Protein AF-A0A965J6I4-F1 (afdb_monomer_lite)

Radius of gyration: 11.33 Å; chains: 1; bounding box: 31×24×22 Å

pLDDT: mean 92.09, std 4.66, range [72.06, 96.06]

Foldseek 3Di:
DPLLVVLLVVLLVCQQVQVFDFPVVVVVSHPCVLQVCVVVLCVVVVVQWDDDPGGIGGDPNVNVCVVVSSVSSGDD

Sequence (76 aa):
LSINERFNEYILTQLRKQKGIAWDSLQQSFEPPIYRHVPKILEKWNQCITITNTGFHLNLKGMLMADAICSDLFIV

Structure (mmCIF, N/CA/C/O backbone):
data_AF-A0A965J6I4-F1
#
_entry.id   AF-A0A965J6I4-F1
#
loop_
_atom_site.group_PDB
_atom_site.id
_atom_site.type_symbol
_atom_site.label_atom_id
_atom_site.label_alt_id
_atom_site.label_comp_id
_atom_site.label_asym_id
_atom_site.label_entity_id
_atom_site.label_seq_id
_atom_site.pdbx_PDB_ins_code
_atom_site.Cartn_x
_atom_site.Cartn_y
_atom_site.Cartn_z
_atom_site.occupancy
_atom_site.B_iso_or_equiv
_atom_site.auth_seq_id
_atom_site.auth_comp_id
_atom_site.auth_asym_id
_atom_site.auth_atom_id
_atom_site.pdbx_PDB_model_num
ATOM 1 N N . LEU A 1 1 ? 17.767 -6.084 -3.972 1.00 72.31 1 LEU A N 1
ATOM 2 C CA . LEU A 1 1 ? 16.361 -5.758 -4.261 1.00 72.31 1 LEU A CA 1
ATOM 3 C C . LEU A 1 1 ? 16.324 -4.679 -5.329 1.00 72.31 1 LEU A C 1
ATOM 5 O O . LEU A 1 1 ? 16.922 -3.622 -5.124 1.00 72.31 1 LEU A O 1
ATOM 9 N N . SER A 1 2 ? 15.679 -4.951 -6.459 1.00 92.50 2 SER A N 1
ATOM 10 C CA . SER A 1 2 ? 15.316 -3.945 -7.456 1.00 92.50 2 SER A CA 1
ATOM 11 C C . SER A 1 2 ? 14.405 -2.881 -6.832 1.00 92.50 2 SER A C 1
ATOM 13 O O . SER A 1 2 ? 13.873 -3.059 -5.733 1.00 92.50 2 SER A O 1
ATOM 15 N N . ILE A 1 3 ? 14.212 -1.754 -7.519 1.00 92.62 3 ILE A N 1
ATOM 16 C CA . ILE A 1 3 ? 13.317 -0.701 -7.024 1.00 92.62 3 ILE A CA 1
ATOM 17 C C . ILE A 1 3 ? 11.877 -1.214 -6.830 1.00 92.62 3 ILE A C 1
ATOM 19 O O . ILE A 1 3 ? 11.247 -0.870 -5.831 1.00 92.62 3 ILE A O 1
ATOM 23 N N . ASN A 1 4 ? 11.412 -2.111 -7.707 1.00 94.50 4 ASN A N 1
ATOM 24 C CA . ASN A 1 4 ? 10.099 -2.756 -7.615 1.00 94.50 4 ASN A CA 1
ATOM 25 C C . ASN A 1 4 ? 10.021 -3.687 -6.399 1.00 94.50 4 ASN A C 1
ATOM 27 O O . ASN A 1 4 ? 9.073 -3.615 -5.624 1.00 94.50 4 ASN A O 1
ATOM 31 N N . GLU A 1 5 ? 11.047 -4.513 -6.175 1.00 94.94 5 GLU A N 1
ATOM 32 C CA . GLU A 1 5 ? 11.096 -5.408 -5.012 1.00 94.94 5 GLU A CA 1
ATOM 33 C C . GLU A 1 5 ? 11.113 -4.617 -3.695 1.00 94.94 5 GLU A C 1
ATOM 35 O O . GLU A 1 5 ? 10.373 -4.943 -2.769 1.00 94.94 5 GLU A O 1
ATOM 40 N N . ARG A 1 6 ? 11.886 -3.522 -3.628 1.00 95.56 6 ARG A N 1
ATOM 41 C CA . ARG A 1 6 ? 11.903 -2.618 -2.463 1.00 95.56 6 ARG A CA 1
ATOM 42 C C . ARG A 1 6 ? 10.539 -1.983 -2.208 1.00 95.56 6 ARG A C 1
ATOM 44 O O . ARG A 1 6 ? 10.152 -1.812 -1.053 1.00 95.56 6 ARG A O 1
ATOM 51 N N . PHE A 1 7 ? 9.828 -1.609 -3.268 1.00 96.06 7 PHE A N 1
ATOM 52 C CA . PHE A 1 7 ? 8.482 -1.059 -3.158 1.00 96.06 7 PHE A CA 1
ATOM 53 C C . PHE A 1 7 ? 7.495 -2.106 -2.635 1.00 96.06 7 PHE A C 1
ATOM 55 O O . PHE A 1 7 ? 6.778 -1.839 -1.671 1.00 96.06 7 PHE A O 1
ATOM 62 N N . ASN A 1 8 ? 7.518 -3.319 -3.187 1.00 95.38 8 ASN A N 1
ATOM 63 C CA . ASN A 1 8 ? 6.643 -4.409 -2.757 1.00 95.38 8 ASN A CA 1
ATOM 64 C C . ASN A 1 8 ? 6.872 -4.757 -1.273 1.00 95.38 8 ASN A C 1
ATOM 66 O O . ASN A 1 8 ? 5.917 -4.852 -0.499 1.00 95.38 8 ASN A O 1
ATOM 70 N N . GLU A 1 9 ? 8.130 -4.853 -0.833 1.00 94.38 9 GLU A N 1
ATOM 71 C CA . GLU A 1 9 ? 8.456 -5.062 0.584 1.00 94.38 9 GLU A CA 1
ATOM 72 C C . GLU A 1 9 ? 7.989 -3.910 1.483 1.00 94.38 9 GLU A C 1
ATOM 74 O O . GLU A 1 9 ? 7.495 -4.148 2.592 1.00 94.38 9 GLU A O 1
ATOM 79 N N . TYR A 1 10 ? 8.118 -2.663 1.018 1.00 94.81 10 TYR A N 1
ATOM 80 C CA . TYR A 1 10 ? 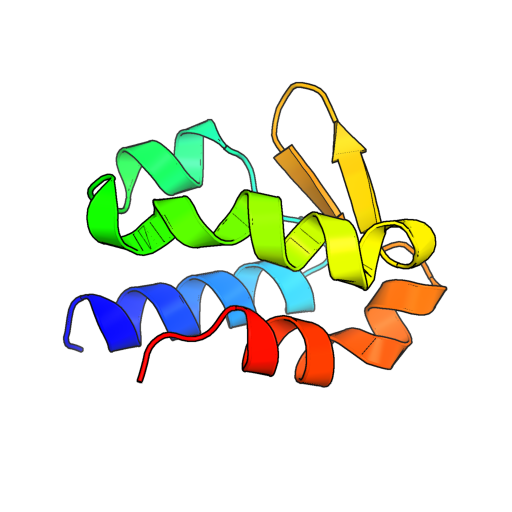7.639 -1.490 1.744 1.00 94.81 10 TYR A CA 1
ATOM 81 C C . TYR A 1 10 ? 6.121 -1.547 1.956 1.00 94.81 10 TYR A C 1
ATOM 83 O O . TYR A 1 10 ? 5.673 -1.444 3.101 1.00 94.81 10 TYR A O 1
ATOM 91 N N . ILE A 1 11 ? 5.340 -1.773 0.891 1.00 94.50 11 ILE A N 1
ATOM 92 C CA . ILE A 1 11 ? 3.876 -1.902 0.967 1.00 94.50 11 ILE A CA 1
ATOM 93 C C . ILE A 1 11 ? 3.495 -3.005 1.959 1.00 94.50 11 ILE A C 1
ATOM 95 O O . ILE A 1 11 ? 2.730 -2.764 2.896 1.00 94.50 11 ILE A O 1
ATOM 99 N N . LEU A 1 12 ? 4.084 -4.193 1.801 1.00 93.12 12 LEU A N 1
ATOM 100 C CA . LEU A 1 12 ? 3.793 -5.350 2.644 1.00 93.12 12 LEU A CA 1
ATOM 101 C C . LEU A 1 12 ? 4.064 -5.061 4.124 1.00 93.12 12 LEU A C 1
ATOM 103 O O . LEU A 1 12 ? 3.256 -5.381 4.998 1.00 93.12 12 LEU A O 1
ATOM 107 N N . THR A 1 13 ? 5.201 -4.428 4.406 1.00 91.81 13 THR A N 1
ATOM 108 C CA . THR A 1 13 ? 5.627 -4.106 5.768 1.00 91.81 13 THR A CA 1
ATOM 109 C C . THR A 1 13 ? 4.704 -3.081 6.418 1.00 91.81 13 THR A C 1
ATOM 111 O O . THR A 1 13 ? 4.327 -3.251 7.579 1.00 91.81 13 THR A O 1
ATOM 114 N N . GLN A 1 14 ? 4.340 -2.019 5.698 1.00 91.62 14 GLN A N 1
ATOM 115 C CA . GLN A 1 14 ? 3.504 -0.950 6.243 1.00 91.62 14 GLN A CA 1
ATOM 116 C C . GLN A 1 14 ? 2.068 -1.412 6.497 1.00 91.62 14 GLN A C 1
ATOM 118 O O . GLN A 1 14 ? 1.511 -1.145 7.566 1.00 91.62 14 GLN A O 1
ATOM 123 N N . LEU A 1 15 ? 1.489 -2.159 5.553 1.00 89.38 15 LEU A N 1
ATOM 124 C CA . LEU A 1 15 ? 0.115 -2.640 5.673 1.00 89.38 15 LEU A CA 1
ATOM 125 C C . LEU A 1 15 ? -0.024 -3.734 6.745 1.00 89.38 15 LEU A C 1
ATOM 127 O O . LEU A 1 15 ? -0.984 -3.697 7.513 1.00 89.38 15 LEU A O 1
ATOM 131 N N . ARG A 1 16 ? 0.961 -4.634 6.907 1.00 83.00 16 ARG A N 1
ATOM 132 C CA . ARG A 1 16 ? 0.949 -5.638 7.995 1.00 83.00 16 ARG A CA 1
ATOM 133 C C . ARG A 1 16 ? 1.145 -5.044 9.384 1.00 83.00 16 ARG A C 1
ATOM 135 O O . ARG A 1 16 ? 0.568 -5.545 10.344 1.00 83.00 16 ARG A O 1
ATOM 142 N N . LYS A 1 17 ? 1.947 -3.984 9.518 1.00 81.56 17 LYS A N 1
ATOM 143 C CA . LYS A 1 17 ? 2.198 -3.331 10.816 1.00 81.56 17 LYS A CA 1
ATOM 144 C C . LYS A 1 17 ? 1.037 -2.447 11.287 1.00 81.56 17 LYS A C 1
ATOM 146 O O . LYS A 1 17 ? 1.194 -1.776 12.30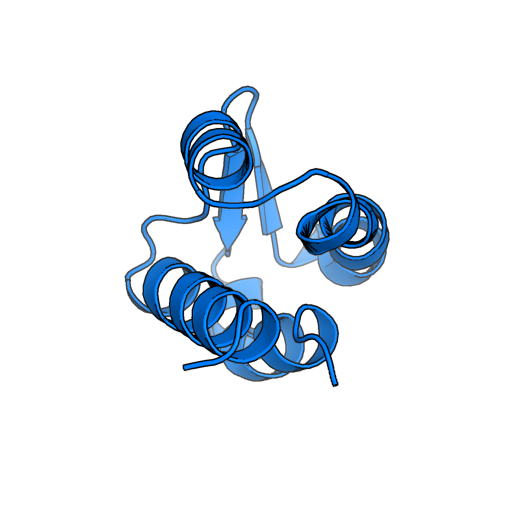2 1.00 81.56 17 LYS A O 1
ATOM 151 N N . GLN A 1 18 ? -0.083 -2.407 10.552 1.00 72.06 18 GLN A N 1
ATOM 152 C CA . GLN A 1 18 ? -1.256 -1.554 10.807 1.00 72.06 18 GLN A CA 1
ATOM 153 C C . GLN A 1 18 ? -0.942 -0.049 10.904 1.00 72.06 18 GLN A C 1
ATOM 155 O O . GLN A 1 18 ? -1.800 0.742 11.281 1.00 72.06 18 GLN A O 1
ATOM 160 N N . LYS A 1 19 ? 0.274 0.379 10.538 1.00 74.38 19 LYS A N 1
ATOM 161 C CA . LYS A 1 19 ? 0.670 1.793 10.562 1.00 74.38 19 LYS A CA 1
ATOM 162 C C . LYS A 1 19 ? 0.086 2.573 9.387 1.00 74.38 19 LYS A C 1
ATOM 164 O O . LYS A 1 19 ? 0.011 3.796 9.451 1.00 74.38 19 LYS A O 1
ATOM 169 N N . GLY A 1 20 ? -0.337 1.863 8.339 1.00 86.12 20 GLY A N 1
ATOM 170 C CA . GLY A 1 20 ? -0.707 2.484 7.077 1.00 86.12 20 GLY A CA 1
ATOM 171 C C . GLY A 1 20 ? 0.513 3.048 6.356 1.00 86.12 20 GLY A C 1
ATOM 172 O O . GLY A 1 20 ? 1.655 2.817 6.747 1.00 86.12 20 GLY A O 1
ATOM 173 N N . ILE A 1 21 ? 0.267 3.776 5.278 1.00 92.50 21 ILE A N 1
ATOM 174 C CA . ILE A 1 21 ? 1.295 4.389 4.445 1.00 92.50 21 ILE A CA 1
ATOM 175 C C . ILE A 1 21 ? 1.127 5.897 4.511 1.00 92.50 21 ILE A C 1
ATOM 177 O O . ILE A 1 21 ? 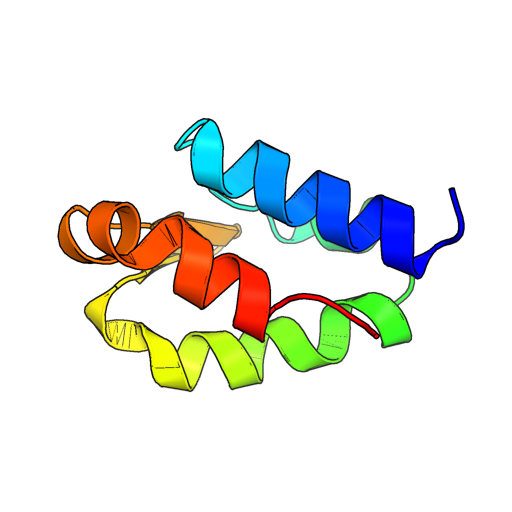0.054 6.414 4.207 1.00 92.50 21 ILE A O 1
ATOM 181 N N . ALA A 1 22 ? 2.201 6.590 4.879 1.00 93.25 22 ALA A N 1
ATOM 182 C CA . ALA A 1 22 ? 2.279 8.040 4.795 1.00 93.25 22 ALA A CA 1
ATOM 183 C C . ALA A 1 22 ? 2.726 8.466 3.391 1.00 93.25 22 ALA A C 1
ATOM 185 O O . ALA A 1 22 ? 3.694 7.915 2.855 1.00 93.25 22 ALA A O 1
ATOM 186 N N . TRP A 1 23 ? 2.055 9.465 2.816 1.00 93.06 23 TRP A N 1
ATOM 187 C CA . TRP A 1 23 ? 2.367 9.970 1.478 1.00 93.06 23 TRP A CA 1
ATOM 188 C C . TRP A 1 23 ? 3.787 10.514 1.397 1.00 93.06 23 TRP A C 1
ATOM 190 O O . TRP A 1 23 ? 4.528 10.133 0.496 1.00 93.06 23 TRP A O 1
ATOM 200 N N . ASP A 1 24 ? 4.202 11.298 2.388 1.00 93.44 24 ASP A N 1
ATOM 201 C CA . ASP A 1 24 ? 5.546 11.873 2.435 1.00 93.44 24 ASP A CA 1
ATOM 202 C C . ASP A 1 24 ? 6.622 10.784 2.457 1.00 93.44 24 ASP A C 1
ATOM 204 O O . ASP A 1 24 ? 7.598 10.849 1.715 1.00 93.44 24 ASP A O 1
ATOM 208 N N . SER A 1 25 ? 6.430 9.730 3.260 1.00 91.75 25 SER A N 1
ATOM 209 C CA . SER A 1 25 ? 7.377 8.612 3.322 1.00 91.75 25 SER A CA 1
ATOM 210 C C . SER A 1 25 ? 7.454 7.849 2.002 1.00 91.75 25 SER A C 1
ATOM 212 O O . SER A 1 25 ? 8.540 7.430 1.603 1.00 91.75 25 SER A O 1
ATOM 214 N N . LEU A 1 26 ? 6.320 7.674 1.319 1.00 92.94 26 LEU A N 1
ATOM 215 C CA . LEU A 1 26 ? 6.262 7.028 0.012 1.00 92.94 26 LEU A CA 1
ATOM 216 C C . LEU A 1 26 ? 7.001 7.857 -1.050 1.00 92.94 26 LEU A C 1
ATOM 218 O O . LEU A 1 26 ? 7.825 7.315 -1.782 1.00 92.94 26 LEU A O 1
ATOM 222 N N . GLN A 1 27 ? 6.767 9.170 -1.076 1.00 93.56 27 GLN A N 1
ATOM 223 C CA . GLN A 1 27 ? 7.379 10.106 -2.025 1.00 93.56 27 GLN A CA 1
ATOM 224 C C . GLN A 1 27 ? 8.876 10.334 -1.775 1.00 93.56 27 GLN A C 1
ATOM 226 O O . GLN A 1 27 ? 9.626 10.542 -2.723 1.00 93.56 27 GLN A O 1
ATOM 231 N N . GLN A 1 28 ? 9.327 10.278 -0.519 1.00 94.69 28 GLN A N 1
ATOM 232 C CA . GLN A 1 28 ? 10.750 10.366 -0.170 1.00 94.69 28 GLN A CA 1
ATOM 233 C C . GLN A 1 28 ? 11.516 9.077 -0.497 1.00 94.69 28 GLN A C 1
ATOM 235 O O . GLN A 1 28 ? 12.719 9.122 -0.744 1.00 94.69 28 GLN A O 1
ATOM 240 N N . SER A 1 29 ? 10.839 7.923 -0.472 1.00 93.19 29 SER A N 1
ATOM 241 C CA . SER A 1 29 ? 11.488 6.613 -0.626 1.00 93.19 29 SER A CA 1
ATOM 242 C C . SER A 1 29 ? 11.550 6.123 -2.074 1.00 93.19 29 SER A C 1
ATOM 244 O O . SER A 1 29 ? 12.407 5.294 -2.395 1.00 93.19 29 SER A O 1
ATOM 246 N N . PHE A 1 30 ? 10.643 6.597 -2.931 1.00 95.50 30 PHE A N 1
ATOM 247 C CA . PHE A 1 30 ? 10.458 6.099 -4.290 1.00 95.50 30 PHE A CA 1
ATOM 248 C C . PHE A 1 30 ? 10.231 7.242 -5.275 1.00 95.50 30 PHE A C 1
ATOM 250 O O . PHE A 1 30 ? 9.626 8.256 -4.941 1.00 95.50 30 PHE A O 1
ATOM 257 N N . GLU A 1 31 ? 10.674 7.062 -6.517 1.00 93.75 31 GLU A N 1
ATOM 258 C 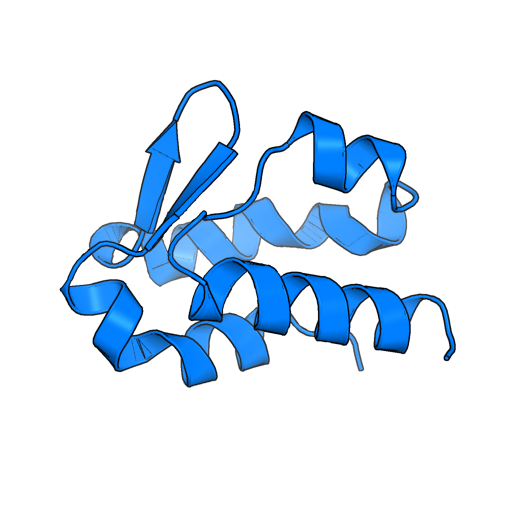CA . GLU A 1 31 ? 10.414 8.033 -7.579 1.00 93.75 31 GLU A CA 1
ATOM 259 C C . GLU A 1 31 ? 8.954 7.962 -8.064 1.00 93.75 31 GLU A C 1
ATOM 261 O O . GLU A 1 31 ? 8.337 6.894 -8.006 1.00 93.75 31 GLU A O 1
ATOM 266 N N . PRO A 1 32 ? 8.389 9.060 -8.604 1.00 93.06 32 PRO A N 1
ATOM 267 C CA . PRO A 1 32 ? 6.984 9.124 -9.010 1.00 93.06 32 PRO A CA 1
ATOM 268 C C . PRO A 1 32 ? 6.466 7.960 -9.868 1.00 93.06 32 PRO A C 1
ATOM 270 O O . PRO A 1 32 ? 5.345 7.521 -9.612 1.00 93.06 32 PRO A O 1
ATOM 273 N N . PRO A 1 33 ? 7.212 7.419 -10.855 1.00 93.69 33 PRO A N 1
ATOM 274 C CA . PRO A 1 33 ? 6.735 6.288 -11.653 1.00 93.69 33 PRO A CA 1
ATOM 275 C C . PRO A 1 33 ? 6.411 5.038 -10.827 1.00 93.69 33 PRO A C 1
ATOM 277 O O . PRO A 1 33 ? 5.546 4.267 -11.227 1.00 93.69 33 PRO A O 1
ATOM 280 N N . ILE A 1 34 ? 7.066 4.864 -9.675 1.00 94.62 34 ILE A N 1
ATOM 281 C CA . ILE A 1 34 ? 6.930 3.684 -8.818 1.00 94.62 34 ILE A CA 1
ATOM 282 C C . ILE A 1 34 ? 5.647 3.718 -7.991 1.00 94.62 34 ILE A C 1
ATOM 284 O O . ILE A 1 34 ? 5.120 2.665 -7.684 1.00 94.62 34 ILE A O 1
ATOM 288 N N . TYR A 1 35 ? 5.117 4.885 -7.617 1.00 94.00 35 TYR A N 1
ATOM 289 C CA . TYR A 1 35 ? 3.928 4.954 -6.751 1.00 94.00 35 TYR A CA 1
ATOM 290 C C . TYR A 1 35 ? 2.713 5.634 -7.391 1.00 94.00 35 TYR A C 1
ATOM 292 O O . TYR A 1 35 ? 1.651 5.712 -6.772 1.00 94.00 35 TYR A O 1
ATOM 300 N N . ARG A 1 36 ? 2.824 6.136 -8.627 1.00 94.31 36 ARG A N 1
ATOM 301 C CA . ARG A 1 36 ? 1.741 6.874 -9.305 1.00 94.31 36 ARG A CA 1
ATOM 302 C C . ARG A 1 36 ? 0.458 6.054 -9.474 1.00 94.31 36 ARG A C 1
ATOM 304 O O . ARG A 1 36 ? -0.619 6.637 -9.567 1.00 94.31 36 ARG A O 1
ATOM 311 N N . HIS A 1 37 ? 0.546 4.726 -9.522 1.00 93.94 37 HIS A N 1
ATOM 312 C CA . HIS A 1 37 ? -0.615 3.840 -9.637 1.00 93.94 37 HIS A CA 1
ATOM 313 C C . HIS A 1 37 ? -1.381 3.666 -8.321 1.00 93.94 37 HIS A C 1
ATOM 315 O O . HIS A 1 37 ? -2.564 3.331 -8.364 1.00 93.94 37 HIS A O 1
ATOM 321 N N . VAL A 1 38 ? -0.750 3.930 -7.170 1.00 93.81 38 VAL A N 1
ATOM 322 C CA . VAL A 1 38 ? -1.319 3.670 -5.838 1.00 93.81 38 VAL A CA 1
ATOM 323 C C . VAL A 1 38 ? -2.706 4.301 -5.657 1.00 93.81 38 VAL A C 1
ATOM 325 O O . VAL A 1 38 ? -3.625 3.557 -5.320 1.00 93.81 38 VAL A O 1
ATOM 328 N N . PRO A 1 39 ? -2.939 5.601 -5.939 1.00 92.38 39 PRO A N 1
ATOM 329 C CA . PRO A 1 39 ? -4.257 6.209 -5.732 1.00 92.38 39 PRO A CA 1
ATOM 330 C C . PRO A 1 39 ? -5.373 5.516 -6.523 1.00 92.38 39 PRO A C 1
ATOM 332 O O . PRO A 1 39 ? -6.438 5.247 -5.977 1.00 92.38 39 PRO A O 1
ATOM 335 N N . LYS A 1 40 ? -5.103 5.141 -7.779 1.00 93.94 40 LYS A N 1
ATOM 336 C CA . LYS A 1 40 ? -6.070 4.444 -8.639 1.00 93.94 40 LYS A CA 1
ATOM 337 C C . LYS A 1 40 ? -6.442 3.067 -8.083 1.00 93.94 40 LYS A C 1
ATOM 339 O O . LYS A 1 40 ? -7.585 2.636 -8.187 1.00 93.94 40 LYS A O 1
ATOM 344 N N . ILE A 1 41 ? -5.481 2.364 -7.492 1.00 93.50 41 ILE A N 1
ATOM 345 C CA . ILE A 1 41 ? -5.735 1.064 -6.862 1.00 93.50 41 ILE A CA 1
ATOM 346 C C . ILE A 1 41 ? -6.532 1.235 -5.572 1.00 93.50 41 ILE A C 1
ATOM 348 O O . ILE A 1 41 ? -7.439 0.456 -5.297 1.00 93.50 41 ILE A O 1
ATOM 352 N N . LEU A 1 42 ? -6.254 2.284 -4.805 1.00 92.62 42 LEU A N 1
ATOM 353 C CA . LEU A 1 42 ? -6.995 2.586 -3.586 1.00 92.62 42 LEU A CA 1
ATOM 354 C C . LEU A 1 42 ? -8.473 2.910 -3.842 1.00 92.62 42 LEU A C 1
ATOM 356 O O . LEU A 1 42 ? -9.308 2.553 -3.014 1.00 92.62 42 LEU A O 1
ATOM 360 N N . GLU A 1 43 ? -8.828 3.482 -4.995 1.00 94.19 43 GLU A N 1
ATOM 361 C CA . GLU A 1 43 ? -10.234 3.671 -5.388 1.00 94.19 43 GLU A CA 1
ATOM 362 C C . GLU A 1 43 ? -11.008 2.344 -5.453 1.00 94.19 43 GLU A C 1
ATOM 364 O O . GLU A 1 43 ? -12.134 2.269 -4.957 1.00 94.19 43 GLU A O 1
ATOM 369 N N . LYS A 1 44 ? -10.389 1.270 -5.972 1.00 95.50 44 LYS A N 1
ATOM 370 C CA . LYS A 1 44 ? -10.971 -0.090 -5.994 1.00 95.50 44 LYS A CA 1
ATOM 371 C C . LYS A 1 44 ? -11.244 -0.618 -4.582 1.00 95.50 44 LYS A C 1
ATOM 373 O O . LYS A 1 44 ? -12.189 -1.377 -4.375 1.00 95.50 44 LYS A O 1
ATOM 378 N N . TRP A 1 45 ? -10.433 -0.207 -3.610 1.00 95.25 45 TRP A N 1
ATOM 379 C CA . TRP A 1 45 ? -10.479 -0.677 -2.227 1.00 95.25 45 TRP A CA 1
ATOM 380 C C . TRP A 1 45 ? -11.056 0.352 -1.251 1.00 95.25 45 TRP A C 1
ATOM 382 O O . TRP A 1 45 ? -10.861 0.203 -0.048 1.00 95.25 45 TRP A O 1
ATOM 392 N N . ASN A 1 46 ? -11.798 1.359 -1.724 1.00 93.81 46 ASN A N 1
ATOM 393 C CA . ASN A 1 46 ? -12.287 2.479 -0.907 1.00 93.81 46 ASN A CA 1
ATOM 394 C C . ASN A 1 46 ? -13.050 2.065 0.374 1.00 93.81 46 ASN A C 1
ATOM 396 O O . ASN A 1 46 ? -12.953 2.739 1.391 1.00 93.81 46 ASN A O 1
ATOM 400 N N . GLN A 1 47 ? -13.755 0.930 0.369 1.00 95.38 47 GLN A N 1
ATOM 401 C CA . GLN A 1 47 ? -14.464 0.393 1.539 1.00 95.38 47 GLN A CA 1
ATOM 402 C C . GLN A 1 47 ? -13.550 -0.312 2.555 1.00 95.38 47 GLN A C 1
ATOM 404 O O . GLN A 1 47 ? -13.994 -0.677 3.643 1.00 95.38 47 GLN A O 1
ATOM 409 N N . CYS A 1 48 ? -12.302 -0.576 2.186 1.00 94.88 48 CYS A N 1
ATOM 410 C CA . CYS A 1 48 ? -11.309 -1.319 2.961 1.00 94.88 48 CYS A CA 1
ATOM 411 C C . CYS A 1 48 ? -10.209 -0.407 3.527 1.00 94.88 48 CYS A C 1
ATOM 413 O O . CYS A 1 48 ? -9.423 -0.831 4.374 1.00 94.88 48 CYS A O 1
ATOM 415 N N . ILE A 1 49 ? -10.151 0.844 3.078 1.00 93.81 49 ILE A N 1
ATOM 416 C CA . ILE A 1 49 ? -9.126 1.813 3.458 1.00 93.81 49 ILE A C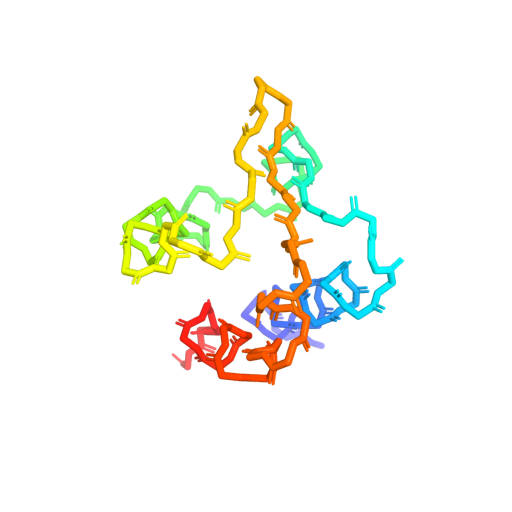A 1
ATOM 417 C C . ILE A 1 49 ? -9.775 3.038 4.094 1.00 93.81 49 ILE A C 1
ATOM 419 O O . ILE A 1 49 ? -10.900 3.411 3.774 1.00 93.81 49 ILE A O 1
ATOM 423 N N . THR A 1 50 ? -9.023 3.697 4.957 1.00 93.25 50 THR A N 1
ATOM 424 C CA . THR A 1 50 ? -9.322 5.030 5.461 1.00 93.25 50 THR A CA 1
ATOM 425 C C . THR A 1 50 ? -8.228 5.955 4.949 1.00 93.25 50 THR A C 1
ATOM 427 O O . THR A 1 50 ? -7.060 5.799 5.312 1.00 93.25 50 THR A O 1
ATOM 430 N N . ILE A 1 51 ? -8.595 6.901 4.086 1.00 92.00 51 ILE A N 1
ATOM 431 C CA . ILE A 1 51 ? -7.676 7.926 3.582 1.00 92.00 51 ILE A CA 1
ATOM 432 C C . ILE A 1 51 ? -7.630 9.075 4.588 1.00 92.00 51 ILE A C 1
ATOM 434 O O . ILE A 1 51 ? -8.660 9.518 5.094 1.00 92.00 51 ILE A O 1
ATOM 438 N N . THR A 1 52 ? -6.427 9.560 4.874 1.00 90.31 52 THR A N 1
ATOM 439 C CA . THR A 1 52 ? -6.182 10.766 5.662 1.00 90.31 52 THR A CA 1
ATOM 440 C C . THR A 1 52 ? -5.434 11.784 4.805 1.00 90.31 52 THR A C 1
ATOM 442 O O . THR A 1 52 ? -4.901 11.463 3.742 1.00 90.31 52 THR A O 1
ATOM 445 N N . ASN A 1 53 ? -5.334 13.024 5.281 1.00 89.00 53 ASN A N 1
ATOM 446 C CA . ASN A 1 53 ? -4.558 14.053 4.581 1.00 89.00 53 ASN A CA 1
ATOM 447 C C . ASN A 1 53 ? -3.073 13.680 4.430 1.00 89.00 53 ASN A C 1
ATOM 449 O O . ASN A 1 53 ? -2.408 14.153 3.517 1.00 89.00 53 ASN A O 1
ATOM 453 N N . THR A 1 54 ? -2.552 12.835 5.320 1.00 91.69 54 THR A N 1
ATOM 454 C CA . THR A 1 54 ? -1.131 12.468 5.386 1.00 91.69 54 THR A CA 1
ATOM 455 C C . THR A 1 54 ? -0.834 11.081 4.826 1.00 91.69 54 THR A C 1
ATOM 457 O O . THR A 1 54 ? 0.333 10.703 4.741 1.00 91.69 54 THR A O 1
ATOM 460 N N . GLY A 1 55 ? -1.850 10.301 4.458 1.00 93.62 55 GLY A N 1
ATOM 461 C CA . GLY A 1 55 ? -1.650 8.915 4.063 1.00 93.62 55 GLY A CA 1
ATOM 462 C C . GLY A 1 55 ? -2.937 8.122 3.900 1.00 93.62 55 GLY A C 1
ATOM 463 O O . GLY A 1 55 ? -4.018 8.656 3.658 1.00 93.62 55 GLY A O 1
ATOM 464 N N . PHE A 1 56 ? -2.822 6.814 4.080 1.00 93.81 56 PHE A N 1
ATOM 465 C CA . PHE A 1 56 ? -3.963 5.920 4.225 1.00 93.81 56 PHE A CA 1
ATOM 466 C C . PHE A 1 56 ? -3.619 4.747 5.138 1.00 93.81 56 PHE A C 1
ATOM 468 O O . PHE A 1 56 ? -2.458 4.370 5.278 1.00 93.81 56 PHE A O 1
ATOM 475 N N . HIS A 1 57 ? -4.630 4.134 5.739 1.00 93.56 57 HIS A N 1
ATOM 476 C CA . HIS A 1 57 ? -4.484 2.889 6.491 1.00 93.56 57 HIS A CA 1
ATOM 477 C C . HIS A 1 57 ? -5.646 1.942 6.193 1.00 93.56 57 HIS A C 1
ATOM 479 O O . HIS A 1 57 ? -6.675 2.356 5.662 1.00 93.56 57 HIS A O 1
ATOM 485 N N . LEU A 1 58 ? -5.479 0.660 6.514 1.00 93.56 58 LEU A N 1
ATOM 486 C CA . LEU A 1 58 ? -6.542 -0.332 6.369 1.00 93.56 58 LEU A CA 1
ATOM 487 C C . LEU A 1 58 ? -7.523 -0.216 7.538 1.00 93.56 58 LEU A C 1
ATOM 489 O O . LEU A 1 58 ? -7.105 -0.109 8.689 1.00 93.56 58 LEU A O 1
ATOM 493 N N . ASN A 1 59 ? -8.821 -0.275 7.250 1.00 93.06 59 ASN A N 1
ATOM 494 C CA . ASN A 1 59 ? -9.836 -0.470 8.283 1.00 93.06 59 ASN A CA 1
ATOM 495 C C . ASN A 1 59 ? -9.975 -1.973 8.616 1.00 93.06 59 ASN A C 1
ATOM 497 O O . ASN A 1 59 ? -9.282 -2.812 8.040 1.00 93.06 59 ASN A O 1
ATOM 501 N N . LEU A 1 60 ? -10.892 -2.343 9.518 1.00 91.81 60 LEU A N 1
ATOM 502 C CA . LEU A 1 60 ? -11.120 -3.747 9.905 1.00 91.81 60 LEU A CA 1
ATOM 503 C C . LEU A 1 60 ? -11.359 -4.679 8.704 1.00 91.81 60 LEU A C 1
ATOM 505 O O . LEU A 1 60 ? -10.785 -5.764 8.650 1.00 91.81 60 LEU A O 1
ATOM 509 N N . LYS A 1 61 ? -12.150 -4.245 7.715 1.00 92.44 61 LYS A N 1
ATOM 510 C CA . LYS A 1 61 ? -12.403 -5.010 6.484 1.00 92.44 61 LYS A CA 1
ATOM 511 C C . LYS A 1 61 ? -11.141 -5.111 5.626 1.00 92.44 61 LYS A C 1
ATOM 513 O O . LYS A 1 61 ? -10.848 -6.178 5.098 1.00 92.44 61 LYS A O 1
ATOM 518 N N . GLY A 1 62 ? -10.376 -4.026 5.517 1.00 92.69 62 GLY A N 1
ATOM 519 C CA . GLY A 1 62 ? -9.117 -4.020 4.778 1.00 92.69 62 GLY A CA 1
ATOM 520 C C . GLY A 1 62 ? -8.045 -4.903 5.384 1.00 92.69 62 GLY A C 1
ATOM 521 O O . GLY A 1 62 ? -7.313 -5.534 4.634 1.00 92.69 62 GLY A O 1
ATOM 522 N N . MET A 1 63 ? -7.985 -5.030 6.710 1.00 91.38 63 MET A N 1
ATOM 523 C CA . MET A 1 63 ? -7.052 -5.956 7.357 1.00 91.38 63 MET A CA 1
ATOM 524 C C . MET A 1 63 ? -7.319 -7.415 6.965 1.00 91.38 63 MET A C 1
ATOM 526 O O . MET A 1 63 ? -6.371 -8.170 6.776 1.00 91.38 63 MET A O 1
ATOM 530 N N . LEU A 1 64 ? -8.586 -7.796 6.768 1.00 92.31 64 LEU A N 1
ATOM 531 C CA . LEU A 1 64 ? -8.955 -9.127 6.261 1.00 92.31 64 LEU A CA 1
ATOM 532 C C . LEU A 1 64 ? -8.586 -9.323 4.783 1.00 92.31 64 LEU A C 1
ATOM 534 O O . LEU A 1 64 ? -8.434 -10.453 4.332 1.00 92.31 64 LEU A O 1
ATOM 538 N N . MET A 1 65 ? -8.442 -8.227 4.036 1.00 92.75 65 MET A N 1
ATOM 539 C CA . MET A 1 65 ? -8.109 -8.209 2.609 1.00 92.75 65 MET A CA 1
ATOM 540 C C . MET A 1 65 ? -6.659 -7.771 2.355 1.00 92.75 65 MET A C 1
ATOM 542 O O . MET A 1 65 ? -6.302 -7.475 1.216 1.00 92.75 65 MET A O 1
ATOM 546 N N . ALA A 1 66 ? -5.818 -7.707 3.393 1.00 91.12 66 ALA A N 1
ATOM 547 C CA . ALA A 1 66 ? -4.508 -7.065 3.317 1.00 91.12 66 ALA A CA 1
ATOM 548 C C . ALA A 1 66 ? -3.604 -7.693 2.247 1.00 91.12 66 ALA A C 1
ATOM 550 O O . ALA A 1 66 ? -2.966 -6.959 1.496 1.00 91.12 66 ALA A O 1
ATOM 551 N N . ASP A 1 67 ? -3.591 -9.023 2.129 1.00 92.25 67 ASP A N 1
ATOM 552 C CA . ASP A 1 67 ? -2.782 -9.719 1.123 1.00 92.25 67 ASP A CA 1
ATOM 553 C C . ASP A 1 67 ? -3.274 -9.440 -0.309 1.00 92.25 67 ASP A C 1
ATOM 555 O O . ASP A 1 67 ? -2.462 -9.220 -1.206 1.00 92.25 67 ASP A O 1
ATOM 559 N N . ALA A 1 68 ? -4.593 -9.359 -0.523 1.00 94.25 68 ALA A N 1
ATOM 560 C CA . ALA A 1 68 ? -5.170 -9.011 -1.824 1.00 94.25 68 ALA A CA 1
ATOM 561 C C . ALA A 1 68 ? -4.870 -7.552 -2.207 1.00 94.25 68 ALA A C 1
ATOM 563 O O . ALA A 1 68 ? -4.501 -7.270 -3.346 1.00 94.25 68 ALA A O 1
ATOM 564 N N . ILE A 1 69 ? -4.962 -6.633 -1.242 1.00 94.25 69 ILE A N 1
ATOM 565 C CA . ILE A 1 69 ? -4.614 -5.220 -1.431 1.00 94.25 69 ILE A CA 1
ATOM 566 C C . ILE A 1 69 ? -3.120 -5.074 -1.742 1.00 94.25 69 ILE A C 1
ATOM 568 O O . ILE A 1 69 ? -2.758 -4.338 -2.657 1.00 94.25 69 ILE A O 1
ATOM 572 N N . CYS A 1 70 ? -2.247 -5.791 -1.024 1.00 93.94 70 CYS A N 1
ATOM 573 C CA . CYS A 1 70 ? -0.813 -5.814 -1.318 1.00 93.94 70 CYS A CA 1
ATOM 574 C C . CYS A 1 70 ? -0.552 -6.328 -2.736 1.00 93.94 70 CYS A C 1
ATOM 576 O O . CYS A 1 70 ? 0.182 -5.687 -3.478 1.00 93.94 70 CYS A O 1
ATOM 578 N N . SER A 1 71 ? -1.187 -7.438 -3.124 1.00 94.50 71 SER A N 1
ATOM 579 C CA . SER A 1 71 ? -1.026 -8.020 -4.457 1.00 94.50 71 SER A CA 1
ATOM 580 C C . SER A 1 71 ? -1.427 -7.057 -5.572 1.00 94.50 71 SER A C 1
ATOM 582 O O . SER A 1 71 ? -0.738 -7.006 -6.584 1.00 94.50 71 SER A O 1
ATOM 584 N N . ASP A 1 72 ? -2.514 -6.300 -5.400 1.00 95.00 72 ASP A N 1
ATOM 585 C CA . ASP A 1 72 ? -2.906 -5.280 -6.375 1.00 95.00 72 ASP A CA 1
ATOM 586 C C . ASP A 1 72 ? -1.882 -4.135 -6.424 1.00 95.00 72 ASP A C 1
ATOM 588 O O . ASP A 1 72 ? -1.567 -3.636 -7.498 1.00 95.00 72 ASP A O 1
ATOM 592 N N . LEU A 1 73 ? -1.357 -3.708 -5.271 1.00 94.25 73 LEU A N 1
ATOM 593 C CA . LEU A 1 73 ? -0.392 -2.6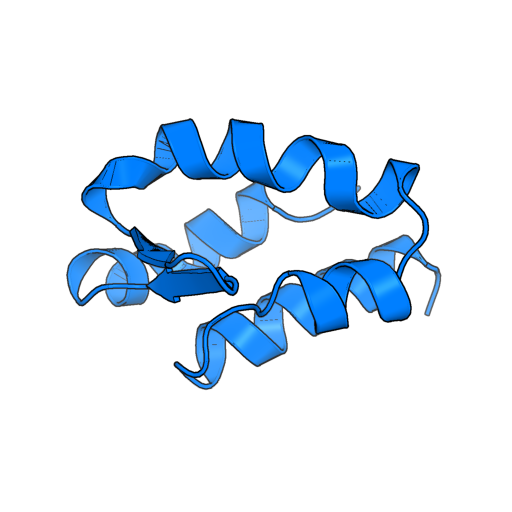10 -5.193 1.00 94.25 73 LEU A CA 1
ATOM 594 C C . LEU A 1 73 ? 0.984 -2.971 -5.763 1.00 94.25 73 LEU A C 1
ATOM 596 O O . LEU A 1 73 ? 1.702 -2.063 -6.179 1.00 94.25 73 LEU A O 1
ATOM 600 N N . PHE A 1 74 ? 1.370 -4.246 -5.763 1.00 95.00 74 PHE A N 1
ATOM 601 C CA . PHE A 1 74 ? 2.698 -4.676 -6.188 1.00 95.00 74 PHE A CA 1
ATOM 602 C C . PHE A 1 74 ? 2.988 -4.391 -7.663 1.00 95.00 74 PHE A C 1
ATOM 604 O O . PHE A 1 74 ? 2.112 -4.402 -8.524 1.00 95.00 74 PHE A O 1
ATOM 611 N N . ILE A 1 75 ? 4.267 -4.159 -7.943 1.00 91.75 75 ILE A N 1
ATOM 612 C CA . ILE A 1 75 ? 4.794 -3.978 -9.294 1.00 91.75 75 ILE A CA 1
ATOM 613 C C . ILE A 1 75 ? 5.461 -5.288 -9.720 1.00 91.75 75 ILE A C 1
ATOM 615 O O . ILE A 1 75 ? 6.255 -5.844 -8.951 1.00 91.75 75 ILE A O 1
ATOM 619 N N . VAL A 1 76 ? 5.128 -5.753 -10.928 1.00 84.44 76 VAL A N 1
ATOM 620 C CA . VAL A 1 76 ? 5.699 -6.939 -11.593 1.00 84.44 76 VAL A CA 1
ATOM 621 C C . VAL A 1 76 ? 6.728 -6.501 -12.623 1.00 84.44 76 VAL A C 1
ATOM 623 O O . VAL A 1 76 ? 6.414 -5.569 -13.397 1.00 84.44 76 VAL A O 1
#

Secondary structure (DSSP, 8-state):
--HHHHHHHHHHHHHHTT--EEHHHHHHHS-HHHHTTHHHHHHHTTTTEEEETTEEEE-HHHHHTHHHHHHHH---